Protein AF-A0A484MMY0-F1 (afdb_monomer_lite)

Sequence (156 aa):
MPLVLANQTKEMAKLSNLDGEVDREKKELQAENTRLMEENNRVMEDNCELRRSLEQKKANLPVEAVAWAREHQVELANELLCSPEATMNIFTTLYKKPEGRKMITAMGSYGFMVGQKQEWAATHHVLLTRDPDFFPEAYDLPPVPEDELAPPFPLS

Organism: NCBI:txid132261

Foldseek 3Di:
DVVVVVVVVVVVVVVVVVVVVVVVVVVVVVVVVVVVVVVVVVVVVVVVVVVVVVVVCVVCVVVVVVVVCVVPVVVVCCVQPVDPVSVVVVLVVLCVDPVSVVLVVLQVVLVVLVVVLVVLVVVVVVCCVVPVPDDCVVVVHDDRDPDDRDRPDDDD

pLDDT: mean 91.75, std 6.68, range [56.12, 98.31]

Secondary structure (DSSP, 8-state):
-HHHHHHHHHHHHHHHHHHHHHHHHHHHHHHHHHHHHHHHHHHHHHHHHHHHHHHHHHHHHHHHHHHHHHH-HHHHHHHHTSSHHHHHHHHHHHHTSHHHHHHHHHHHHHHHHHHHHHHHHHHHHHHHHH-TT--GGGGTPPPPP-SPPPPSS---

Radius of gyration: 44.37 Å; chains: 1; bounding box: 72×24×140 Å

Structure (mmCIF, N/CA/C/O backbone):
data_AF-A0A484MMY0-F1
#
_entry.id   AF-A0A484MMY0-F1
#
loop_
_atom_site.group_PDB
_atom_site.id
_atom_site.type_symbol
_atom_site.label_atom_id
_atom_site.label_alt_id
_atom_site.label_comp_id
_atom_site.label_asym_id
_atom_site.label_entity_id
_atom_site.label_seq_id
_atom_site.pdbx_PDB_ins_code
_atom_site.Cartn_x
_atom_site.Cartn_y
_atom_site.Cartn_z
_atom_site.occupancy
_atom_site.B_iso_or_equiv
_atom_site.auth_seq_id
_atom_site.auth_comp_id
_atom_site.auth_asym_id
_atom_site.auth_atom_id
_atom_site.pdbx_PDB_model_num
ATOM 1 N N . MET A 1 1 ? -33.875 -3.120 90.060 1.00 61.78 1 MET A N 1
ATOM 2 C CA . MET A 1 1 ? -34.732 -3.346 88.872 1.00 61.78 1 MET A CA 1
ATOM 3 C C . MET A 1 1 ? -34.754 -2.193 87.854 1.00 61.78 1 MET A C 1
ATOM 5 O O . MET A 1 1 ? -34.582 -2.507 86.685 1.00 61.78 1 MET A O 1
ATOM 9 N N . PRO A 1 2 ? -34.879 -0.895 88.207 1.00 74.06 2 PRO A N 1
ATOM 10 C CA . PRO A 1 2 ? -35.050 0.171 87.199 1.00 74.06 2 PRO A CA 1
ATOM 11 C C . PRO A 1 2 ? -33.819 0.437 86.305 1.00 74.06 2 PRO A C 1
ATOM 13 O O . PRO A 1 2 ? -33.971 0.699 85.117 1.00 74.06 2 PRO A O 1
ATOM 16 N N . LEU A 1 3 ? -32.599 0.296 86.838 1.00 77.31 3 LEU A N 1
ATOM 17 C CA . LEU A 1 3 ? -31.346 0.458 86.078 1.00 77.31 3 LEU A CA 1
ATOM 18 C C . LEU A 1 3 ? -31.146 -0.599 84.977 1.00 77.31 3 LEU A C 1
ATOM 20 O O . LEU A 1 3 ? -30.596 -0.290 83.926 1.00 77.31 3 LEU A O 1
ATOM 24 N N . VAL A 1 4 ? -31.606 -1.833 85.205 1.00 84.44 4 VAL A N 1
ATOM 25 C CA . VAL A 1 4 ? -31.472 -2.939 84.240 1.00 84.44 4 VAL A CA 1
ATOM 26 C C . VAL A 1 4 ? -32.400 -2.722 83.048 1.00 84.44 4 VAL A C 1
ATOM 28 O O . VAL A 1 4 ? -31.952 -2.830 81.910 1.00 84.44 4 VAL A O 1
ATOM 31 N N . LEU A 1 5 ? -33.653 -2.330 83.309 1.00 85.31 5 LEU A N 1
ATOM 32 C CA . LEU A 1 5 ? -34.599 -1.967 82.254 1.00 85.31 5 LEU A CA 1
ATOM 33 C C . LEU A 1 5 ? -34.073 -0.802 81.413 1.00 85.31 5 LEU A C 1
ATOM 35 O O . LEU A 1 5 ? -34.023 -0.928 80.199 1.00 85.31 5 LEU A O 1
ATOM 39 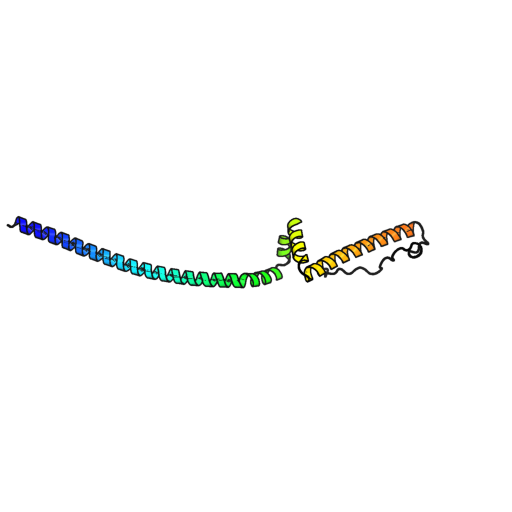N N . ALA A 1 6 ? -33.609 0.286 82.037 1.00 82.69 6 ALA A N 1
ATOM 40 C CA . ALA A 1 6 ? -33.100 1.455 81.314 1.00 82.69 6 ALA A CA 1
ATOM 41 C C . ALA A 1 6 ? -31.918 1.122 80.385 1.00 82.69 6 ALA A C 1
ATOM 43 O O . ALA A 1 6 ? -31.804 1.675 79.289 1.00 82.69 6 ALA A O 1
ATOM 44 N N . ASN A 1 7 ? -31.048 0.201 80.806 1.00 88.06 7 ASN A N 1
ATOM 45 C CA . ASN A 1 7 ? -29.912 -0.230 80.001 1.00 88.06 7 ASN A CA 1
ATOM 46 C C . ASN A 1 7 ? -30.353 -1.121 78.825 1.00 88.06 7 ASN A C 1
ATOM 48 O O . ASN A 1 7 ? -29.874 -0.937 77.710 1.00 88.06 7 ASN A O 1
ATOM 52 N N . GLN A 1 8 ? -31.325 -2.017 79.036 1.00 89.56 8 GLN A N 1
ATOM 53 C CA . GLN A 1 8 ? -31.932 -2.810 77.960 1.00 89.56 8 GLN A CA 1
ATOM 54 C C . GLN A 1 8 ? -32.626 -1.926 76.918 1.00 89.56 8 GLN A C 1
ATOM 56 O O . GLN A 1 8 ? -32.426 -2.132 75.724 1.00 89.56 8 GLN A O 1
ATOM 61 N N . THR A 1 9 ? -33.376 -0.899 77.335 1.00 89.19 9 THR A N 1
ATOM 62 C CA . THR A 1 9 ? -34.029 0.025 76.392 1.00 89.19 9 THR A CA 1
ATOM 63 C C . THR A 1 9 ? -33.008 0.788 75.549 1.00 89.19 9 THR A C 1
ATOM 65 O O . THR A 1 9 ? -33.226 1.007 74.360 1.00 89.19 9 THR A O 1
ATOM 68 N N . LYS A 1 10 ? -31.869 1.168 76.144 1.00 92.25 10 LYS A N 1
ATOM 69 C CA . LYS A 1 10 ? -30.784 1.863 75.441 1.00 92.25 10 LYS A CA 1
ATOM 70 C C . LYS A 1 10 ? -30.098 0.970 74.404 1.00 92.25 10 LYS A C 1
ATOM 72 O O . LYS A 1 10 ? -29.827 1.434 73.302 1.00 92.25 10 LYS A O 1
ATOM 77 N N . GLU A 1 11 ? -29.829 -0.291 74.735 1.00 92.00 11 GLU A N 1
ATOM 78 C CA . GLU A 1 11 ? -29.243 -1.251 73.790 1.00 92.00 11 GLU A CA 1
ATOM 79 C C . GLU A 1 11 ? -30.221 -1.609 72.660 1.00 92.00 11 GLU A C 1
ATOM 81 O O . GLU A 1 11 ? -29.829 -1.616 71.496 1.00 92.00 11 GLU A O 1
ATOM 86 N N . MET A 1 12 ? -31.513 -1.782 72.962 1.00 91.12 12 MET A N 1
ATOM 87 C CA . MET A 1 12 ? -32.555 -1.984 71.944 1.00 91.12 12 MET A CA 1
ATOM 88 C C . MET A 1 12 ? -32.654 -0.801 70.972 1.00 91.12 12 MET A C 1
ATOM 90 O O . MET A 1 12 ? -32.775 -1.002 69.766 1.00 91.12 12 MET A O 1
ATOM 94 N N . ALA A 1 13 ? -32.550 0.434 71.474 1.00 91.50 13 ALA A N 1
ATOM 95 C CA . ALA A 1 13 ? -32.537 1.625 70.627 1.00 91.50 13 ALA A CA 1
ATOM 96 C C . ALA A 1 13 ? -31.291 1.687 69.725 1.00 91.50 13 ALA A C 1
ATOM 98 O O . ALA A 1 13 ? -31.400 2.041 68.554 1.00 91.50 13 ALA A O 1
ATOM 99 N N . LYS A 1 14 ? -30.110 1.305 70.233 1.00 93.44 14 LYS A N 1
ATOM 100 C CA . LYS A 1 14 ? -28.887 1.219 69.415 1.00 93.44 14 LYS A CA 1
ATOM 101 C C . LYS A 1 14 ? -29.007 0.169 68.314 1.00 93.44 14 LYS A C 1
ATOM 103 O O . LYS A 1 14 ? -28.657 0.462 67.177 1.00 93.44 14 LYS A O 1
ATOM 108 N N . LEU A 1 15 ? -29.510 -1.022 68.643 1.00 93.44 15 LEU A N 1
ATOM 109 C CA . LEU A 1 15 ? -29.722 -2.096 67.671 1.00 93.44 15 LEU A CA 1
ATOM 110 C C . LEU A 1 15 ? -30.728 -1.682 66.596 1.00 93.44 15 LEU A C 1
ATOM 112 O O . LEU A 1 15 ? -30.463 -1.881 65.419 1.00 93.44 15 LEU A O 1
ATOM 116 N N . SER A 1 16 ? -31.827 -1.030 66.985 1.00 93.88 16 SER A N 1
ATOM 117 C CA . SER A 1 16 ? -32.810 -0.503 66.032 1.00 93.88 16 SER A CA 1
ATOM 118 C C . SER A 1 16 ? -32.224 0.570 65.107 1.00 93.88 16 SER A C 1
ATOM 120 O O . SER A 1 16 ? -32.611 0.642 63.943 1.00 93.88 16 SER A O 1
ATOM 122 N N . ASN A 1 17 ? -31.303 1.404 65.600 1.00 93.75 17 ASN A N 1
ATOM 123 C CA . ASN A 1 17 ? -30.629 2.409 64.776 1.00 93.75 17 ASN A CA 1
ATOM 124 C C . ASN A 1 17 ? -29.645 1.772 63.784 1.00 93.75 17 ASN A C 1
ATOM 126 O O . ASN A 1 17 ? -29.613 2.188 62.629 1.00 93.75 17 ASN A O 1
ATOM 130 N N . LEU A 1 18 ? -28.884 0.766 64.231 1.00 95.25 18 LEU A N 1
ATOM 131 C CA . LEU A 1 18 ? -27.967 -0.016 63.395 1.00 95.25 18 LEU A CA 1
ATOM 132 C C . LEU A 1 18 ? -28.714 -0.777 62.296 1.00 95.25 18 LEU A C 1
ATOM 134 O O . LEU A 1 18 ? -28.310 -0.724 61.141 1.00 95.25 18 LEU A O 1
ATOM 138 N N . ASP A 1 19 ? -29.826 -1.429 62.631 1.00 95.00 19 ASP A N 1
ATOM 139 C CA . ASP A 1 19 ? -30.671 -2.147 61.668 1.00 95.00 19 ASP A CA 1
ATOM 140 C C . ASP A 1 19 ? -31.190 -1.199 60.572 1.00 95.00 19 ASP A C 1
ATOM 142 O O . ASP A 1 19 ? -31.057 -1.466 59.379 1.00 95.00 19 ASP A O 1
ATOM 146 N N . GLY A 1 20 ? -31.651 -0.006 60.968 1.00 94.75 20 GLY A N 1
ATOM 147 C CA . GLY A 1 20 ? -32.073 1.031 60.026 1.00 94.75 20 GLY A CA 1
ATOM 148 C C . GLY A 1 20 ? -30.939 1.650 59.196 1.00 94.75 20 GLY A C 1
ATOM 149 O O . GLY A 1 20 ? -31.211 2.242 58.150 1.00 94.75 20 GLY A O 1
ATOM 150 N N . GLU A 1 21 ? -29.687 1.575 59.650 1.00 95.62 21 GLU A N 1
ATOM 151 C CA . GLU A 1 21 ? -28.504 2.018 58.900 1.00 95.62 21 GLU A CA 1
ATOM 152 C C . GLU A 1 21 ? -28.076 0.971 57.872 1.00 95.62 21 GLU A C 1
ATOM 154 O O . GLU A 1 21 ? -27.918 1.311 56.700 1.00 95.62 21 GLU A O 1
ATOM 159 N N . VAL A 1 22 ? -28.033 -0.302 58.274 1.00 96.50 22 VAL A N 1
ATOM 160 C CA . VAL A 1 22 ? -27.780 -1.441 57.381 1.00 96.50 22 VAL A CA 1
ATOM 161 C C . VAL A 1 22 ? -28.829 -1.510 56.270 1.00 96.50 22 VAL A C 1
ATOM 163 O O . VAL A 1 22 ? -28.488 -1.715 55.106 1.00 96.50 22 VAL A O 1
ATOM 166 N N . ASP A 1 23 ? -30.105 -1.280 56.585 1.00 96.12 23 ASP A N 1
ATOM 167 C CA . ASP A 1 23 ? -31.172 -1.257 55.581 1.00 96.12 23 ASP A CA 1
ATOM 168 C C . ASP A 1 23 ? -31.040 -0.100 54.580 1.00 96.12 23 ASP A C 1
ATOM 170 O O . ASP A 1 23 ? -31.423 -0.242 53.413 1.00 96.12 23 ASP A O 1
ATOM 174 N N . ARG A 1 24 ? -30.514 1.052 55.015 1.00 96.19 24 ARG A N 1
ATOM 175 C CA . ARG A 1 24 ? -30.233 2.191 54.127 1.00 96.19 24 ARG A CA 1
ATOM 176 C C . ARG A 1 24 ? -29.061 1.883 53.207 1.00 96.19 24 ARG A C 1
ATOM 178 O O . ARG A 1 24 ? -29.224 1.973 51.993 1.00 96.19 24 ARG A O 1
ATOM 185 N N . GLU A 1 25 ? -27.946 1.429 53.769 1.00 96.44 25 GLU A N 1
ATOM 186 C CA . GLU A 1 25 ? -26.753 1.051 53.008 1.00 96.44 25 GLU A CA 1
ATOM 187 C C . GLU A 1 25 ? -27.072 -0.055 51.991 1.00 96.44 25 GLU A C 1
ATOM 189 O O . GLU A 1 25 ? -26.705 0.032 50.821 1.00 96.44 25 GLU A O 1
ATOM 194 N N . LYS A 1 26 ? -27.863 -1.059 52.385 1.00 97.25 26 LYS A N 1
ATOM 195 C CA . LYS A 1 26 ? -28.314 -2.124 51.482 1.00 97.25 26 LYS A CA 1
ATOM 196 C C . LYS A 1 26 ? -29.117 -1.585 50.297 1.00 97.25 26 LYS A C 1
ATOM 198 O O . LYS A 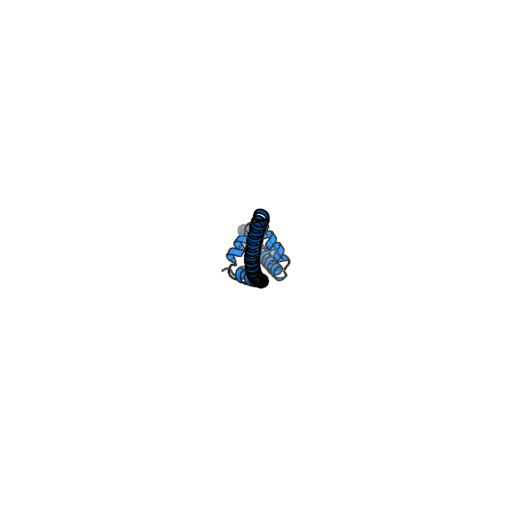1 26 ? -28.926 -2.056 49.177 1.00 97.25 26 LYS A O 1
ATOM 203 N N . LYS A 1 27 ? -30.014 -0.617 50.519 1.00 97.00 27 LYS A N 1
ATOM 204 C CA . LYS A 1 27 ? -30.798 0.011 49.440 1.00 97.00 27 LYS A CA 1
ATOM 205 C C . LYS A 1 27 ? -29.922 0.850 48.515 1.00 97.00 27 LYS A C 1
ATOM 207 O O . LYS A 1 27 ? -30.118 0.796 47.304 1.00 97.00 27 LYS A O 1
ATOM 212 N N . GLU A 1 28 ? -28.964 1.587 49.068 1.00 97.19 28 GLU A N 1
ATOM 213 C CA . GLU A 1 28 ? -28.003 2.383 48.296 1.00 97.19 28 GLU A CA 1
ATOM 214 C C . GLU A 1 28 ? -27.127 1.489 47.413 1.00 97.19 28 GLU A C 1
ATOM 216 O O . GLU A 1 28 ? -27.068 1.696 46.201 1.00 97.19 28 GLU A O 1
ATOM 221 N N . LEU A 1 29 ? -26.557 0.423 47.981 1.00 97.75 29 LEU A N 1
ATOM 222 C CA . LEU A 1 29 ? -25.784 -0.572 47.235 1.00 97.75 29 LEU A CA 1
ATOM 223 C C . LEU A 1 29 ? -26.618 -1.247 46.146 1.00 97.75 29 LEU A C 1
ATOM 225 O O . LEU A 1 29 ? -26.122 -1.499 45.050 1.00 97.75 29 LEU A O 1
ATOM 229 N N . GLN A 1 30 ? -27.890 -1.540 46.419 1.00 97.62 30 GLN A N 1
ATOM 230 C CA . GLN A 1 30 ? -28.773 -2.154 45.433 1.00 97.62 30 GLN A CA 1
ATOM 231 C C . GLN A 1 30 ? -29.063 -1.201 44.264 1.00 97.62 30 GLN A C 1
ATOM 233 O O . GLN A 1 30 ? -29.030 -1.639 43.114 1.00 97.62 30 GLN A O 1
ATOM 238 N N . ALA A 1 31 ? -29.275 0.089 44.542 1.00 97.31 31 ALA A N 1
ATOM 239 C CA . ALA A 1 31 ? -29.459 1.117 43.519 1.00 97.31 31 ALA A CA 1
ATOM 240 C C . ALA A 1 31 ? -28.182 1.350 42.689 1.00 97.31 31 ALA A C 1
ATOM 242 O O . ALA A 1 31 ? -28.241 1.490 41.464 1.00 97.31 31 ALA A O 1
ATOM 243 N N . GLU A 1 32 ? -27.013 1.347 43.330 1.00 97.56 32 GLU A N 1
ATOM 244 C CA . GLU A 1 32 ? -25.732 1.469 42.633 1.00 97.56 32 GLU A CA 1
ATOM 245 C C . GLU A 1 32 ? -25.443 0.246 41.758 1.00 97.56 32 GLU A C 1
ATOM 247 O O . GLU A 1 32 ? -25.031 0.400 40.609 1.00 97.56 32 GLU A O 1
ATOM 252 N N . ASN A 1 33 ? -25.741 -0.961 42.241 1.00 97.81 33 ASN A N 1
ATOM 253 C CA . ASN A 1 33 ? -25.574 -2.185 41.464 1.00 97.81 33 ASN A CA 1
ATOM 254 C C . ASN A 1 33 ? -26.463 -2.179 40.209 1.00 97.81 33 ASN A C 1
ATOM 256 O O . ASN A 1 33 ? -25.986 -2.480 39.115 1.00 97.81 33 ASN A O 1
ATOM 260 N N . THR A 1 34 ? -27.722 -1.735 40.327 1.00 97.81 34 THR A N 1
ATOM 261 C CA . THR A 1 34 ? -28.593 -1.563 39.153 1.00 97.81 34 THR A CA 1
ATOM 262 C C . THR A 1 34 ? -28.040 -0.538 38.165 1.00 97.81 34 THR A C 1
ATOM 264 O O . THR A 1 34 ? -27.999 -0.820 36.970 1.00 97.81 34 THR A O 1
ATOM 267 N N . ARG A 1 35 ? -27.521 0.601 38.650 1.00 98.31 35 ARG A N 1
ATOM 268 C CA . ARG A 1 35 ? -26.925 1.636 37.791 1.00 98.31 35 ARG A CA 1
ATOM 269 C C . ARG A 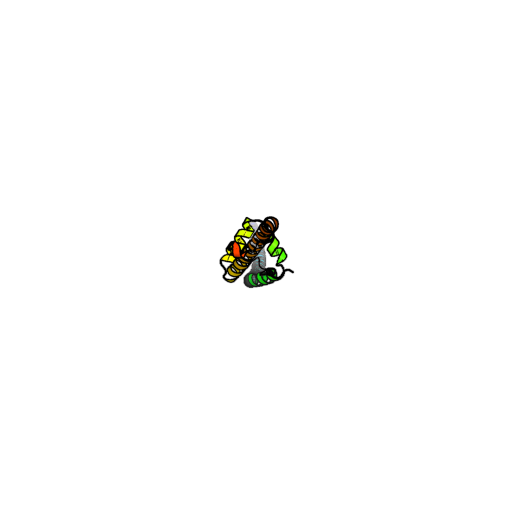1 35 ? -25.690 1.120 37.050 1.00 98.31 35 ARG A C 1
ATOM 271 O O . ARG A 1 35 ? -25.549 1.345 35.852 1.00 98.31 35 ARG A O 1
ATOM 278 N N . LEU A 1 36 ? -24.794 0.430 37.757 1.00 98.31 36 LEU A N 1
ATOM 279 C CA . LEU A 1 36 ? -23.576 -0.138 37.178 1.00 98.31 36 LEU A CA 1
ATOM 280 C C . LEU A 1 36 ? -23.891 -1.232 36.158 1.00 98.31 36 LEU A C 1
ATOM 282 O O . LEU A 1 36 ? -23.216 -1.324 35.138 1.00 98.31 36 LEU A O 1
ATOM 286 N N . MET A 1 37 ? -24.918 -2.045 36.401 1.00 98.00 37 MET A N 1
ATOM 287 C CA . MET A 1 37 ? -25.361 -3.065 35.453 1.00 98.00 37 MET A CA 1
ATOM 288 C C . MET A 1 37 ? -25.891 -2.442 34.154 1.00 98.00 37 MET A C 1
ATOM 290 O O . MET A 1 37 ? -25.526 -2.896 33.071 1.00 98.00 37 MET A O 1
ATOM 294 N N . GLU A 1 38 ? -26.701 -1.384 34.242 1.00 97.88 38 GLU A N 1
ATOM 295 C CA . GLU A 1 38 ? -27.184 -0.640 33.069 1.00 97.88 38 GLU A CA 1
ATOM 296 C C . GLU A 1 38 ? -26.036 0.006 32.287 1.00 97.88 38 GLU A C 1
ATOM 298 O O . GLU A 1 38 ? -25.971 -0.098 31.062 1.00 97.88 38 GLU A O 1
ATOM 303 N N . GLU A 1 39 ? -25.094 0.636 32.989 1.00 97.88 39 GLU A N 1
ATOM 304 C CA . GLU A 1 39 ? -23.907 1.221 32.373 1.00 97.88 39 GLU A CA 1
ATOM 305 C C . GLU A 1 39 ? -23.032 0.165 31.694 1.00 97.88 39 GLU A C 1
ATOM 307 O O . GLU A 1 39 ? -22.593 0.373 30.564 1.00 97.88 39 GLU A O 1
ATOM 312 N N . ASN A 1 40 ? -22.821 -0.984 32.333 1.00 98.12 40 ASN A N 1
ATOM 313 C CA . ASN A 1 40 ? -22.034 -2.068 31.758 1.00 98.12 40 ASN A CA 1
ATOM 314 C C . ASN A 1 40 ? -22.708 -2.640 30.502 1.00 98.12 40 ASN A C 1
ATOM 316 O O . ASN A 1 40 ? -22.038 -2.865 29.497 1.00 98.12 40 ASN A O 1
ATOM 320 N N . ASN A 1 41 ? -24.036 -2.786 30.507 1.00 97.88 41 ASN A N 1
ATOM 321 C CA . ASN A 1 41 ? -24.785 -3.200 29.319 1.00 97.88 41 ASN A CA 1
ATOM 322 C C . ASN A 1 41 ? -24.621 -2.202 28.167 1.00 97.88 41 ASN A C 1
ATOM 324 O O . ASN A 1 41 ? -24.272 -2.615 27.063 1.00 97.88 41 ASN A O 1
ATOM 328 N N . ARG A 1 42 ? -24.770 -0.897 28.432 1.00 98.19 42 ARG A N 1
ATOM 329 C CA . ARG A 1 42 ? -24.545 0.155 27.426 1.00 98.19 42 ARG A CA 1
ATOM 330 C C . ARG A 1 42 ? -23.123 0.103 26.865 1.00 98.19 42 ARG A C 1
ATOM 332 O O . ARG A 1 42 ? -22.925 0.106 25.657 1.00 98.19 42 ARG A O 1
ATOM 339 N N . VAL A 1 43 ? -22.124 -0.010 27.739 1.00 98.25 43 VAL A N 1
ATOM 340 C CA . VAL A 1 43 ? -20.715 -0.109 27.332 1.00 98.25 43 VAL A CA 1
ATOM 341 C C . VAL A 1 43 ? -20.453 -1.378 26.515 1.00 98.25 43 VAL A C 1
ATOM 343 O O . VAL A 1 43 ? -19.637 -1.354 25.591 1.00 98.25 43 VAL A O 1
ATOM 346 N N . MET A 1 44 ? -21.113 -2.495 26.826 1.00 98.00 44 MET A N 1
ATOM 347 C CA . MET A 1 44 ? -21.015 -3.709 26.016 1.00 98.00 44 MET A CA 1
ATOM 348 C C . MET A 1 44 ? -21.632 -3.522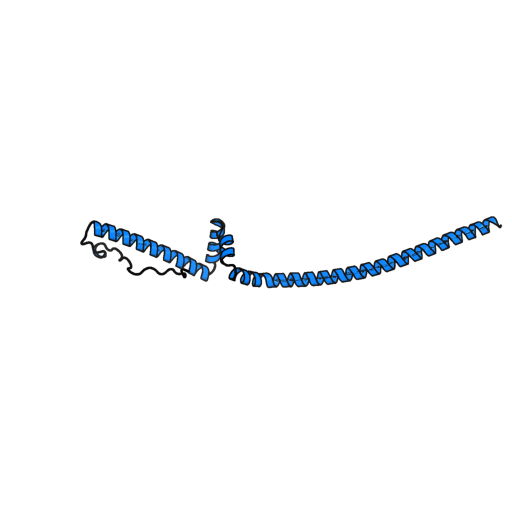 24.628 1.00 98.00 44 MET A C 1
ATOM 350 O O . MET A 1 44 ? -21.020 -3.945 23.646 1.00 98.00 44 MET A O 1
ATOM 354 N N . GLU A 1 45 ? -22.791 -2.872 24.529 1.00 97.94 45 GLU A N 1
ATOM 355 C CA . GLU A 1 45 ? -23.437 -2.549 23.252 1.00 97.94 45 GLU A CA 1
ATOM 356 C C . GLU A 1 45 ? -22.543 -1.651 22.388 1.00 97.94 45 GLU A C 1
ATOM 358 O O . GLU A 1 45 ? -22.217 -2.031 21.259 1.00 97.94 45 GLU A O 1
ATOM 363 N N . ASP A 1 46 ? -22.031 -0.555 22.954 1.00 98.12 46 ASP A N 1
ATOM 364 C CA . ASP A 1 46 ? -21.098 0.357 22.282 1.00 98.12 46 ASP A CA 1
ATOM 365 C C . ASP A 1 46 ? -19.847 -0.389 21.790 1.00 98.12 46 ASP A C 1
ATOM 367 O O . ASP A 1 46 ? -19.412 -0.243 20.644 1.00 98.12 46 ASP A O 1
ATOM 371 N N . ASN A 1 47 ? -19.270 -1.258 22.628 1.00 98.06 47 ASN A N 1
ATOM 372 C CA . ASN A 1 47 ? -18.122 -2.078 22.239 1.00 98.06 47 ASN A CA 1
ATOM 373 C C . ASN A 1 47 ? -18.456 -3.040 21.095 1.00 98.06 47 ASN A C 1
ATOM 375 O O . ASN A 1 47 ? -17.626 -3.257 20.207 1.00 98.06 47 ASN A O 1
ATOM 379 N N . CYS A 1 48 ? -19.645 -3.640 21.101 1.00 97.69 48 CYS A N 1
ATOM 380 C CA . CYS A 1 48 ? -20.097 -4.495 20.013 1.00 97.69 48 CYS A CA 1
ATOM 381 C C . CYS A 1 48 ? -20.239 -3.709 18.704 1.00 97.69 48 CYS A C 1
ATOM 383 O O . CYS A 1 48 ? -19.803 -4.194 17.658 1.00 97.69 48 CYS A O 1
ATOM 385 N N . GLU A 1 49 ? -20.800 -2.502 18.739 1.00 97.94 49 GLU A N 1
ATOM 386 C CA . GLU A 1 49 ? -20.924 -1.637 17.563 1.00 97.94 49 GLU A CA 1
ATOM 387 C C . GLU A 1 49 ? -19.569 -1.177 17.031 1.00 97.94 49 GLU A C 1
ATOM 389 O O . GLU A 1 49 ? -19.296 -1.318 15.836 1.00 97.94 49 GLU A O 1
ATOM 394 N N . LEU A 1 50 ? -18.678 -0.719 17.912 1.00 98.12 50 LEU A N 1
ATOM 395 C CA . LEU A 1 50 ? -17.323 -0.314 17.543 1.00 98.12 50 LEU A CA 1
ATOM 396 C C . LEU A 1 50 ? -16.545 -1.465 16.907 1.00 98.12 50 LEU A C 1
ATOM 398 O O . LEU A 1 50 ? -15.873 -1.268 15.895 1.00 98.12 50 LEU A O 1
ATOM 402 N N . ARG A 1 51 ? -16.673 -2.683 17.445 1.00 97.75 51 ARG A N 1
ATOM 403 C CA . ARG A 1 51 ? -16.058 -3.878 16.852 1.00 97.75 51 ARG A CA 1
ATOM 404 C C . ARG A 1 51 ? -16.616 -4.172 15.464 1.00 97.75 51 ARG A C 1
ATOM 406 O O . ARG A 1 51 ? -15.832 -4.413 14.552 1.00 97.75 51 ARG A O 1
ATOM 413 N N . ARG A 1 52 ? -17.939 -4.111 15.272 1.00 97.44 52 ARG A N 1
ATOM 414 C CA . ARG A 1 52 ? -18.550 -4.300 13.942 1.00 97.44 52 ARG A CA 1
ATOM 415 C C . ARG A 1 52 ? -18.075 -3.242 12.946 1.00 97.44 52 ARG A C 1
ATOM 417 O O . ARG A 1 52 ? -17.692 -3.592 11.835 1.00 97.44 52 ARG A O 1
ATOM 424 N N . SER A 1 53 ? -18.050 -1.975 13.355 1.00 96.62 53 SER A N 1
ATOM 425 C CA . SER A 1 53 ? -17.576 -0.857 12.531 1.00 96.62 53 SER A CA 1
ATOM 426 C C . SER A 1 53 ? -16.102 -1.011 12.155 1.00 96.62 53 SER A C 1
ATOM 428 O O . SER A 1 53 ? -15.728 -0.826 10.998 1.00 96.62 53 SER A O 1
ATOM 430 N N . LEU A 1 54 ? -15.258 -1.421 13.106 1.00 97.12 54 LEU A N 1
ATOM 431 C CA . LEU A 1 54 ? -13.845 -1.685 12.858 1.00 97.12 54 LEU A CA 1
ATOM 432 C C . LEU A 1 54 ? -13.654 -2.806 11.832 1.00 97.12 54 LEU A C 1
ATOM 434 O O . LEU A 1 54 ? -12.863 -2.647 10.906 1.00 97.12 54 LEU A O 1
ATOM 438 N N . GLU A 1 55 ? -14.373 -3.918 11.976 1.00 96.81 55 GLU A N 1
ATOM 439 C CA . GLU A 1 55 ? -14.288 -5.029 11.024 1.00 96.81 55 GLU A CA 1
ATOM 440 C C . GLU A 1 55 ? -14.806 -4.635 9.636 1.00 96.81 55 GLU A C 1
ATOM 442 O O . GLU A 1 55 ? -14.176 -4.959 8.629 1.00 96.81 55 GLU A O 1
ATOM 447 N N . GLN A 1 56 ? -15.881 -3.845 9.561 1.00 96.19 56 GLN A N 1
ATOM 448 C CA . GLN A 1 56 ? -16.371 -3.309 8.291 1.00 96.19 56 GLN A CA 1
ATOM 449 C C . GLN A 1 56 ? -15.340 -2.389 7.624 1.00 96.19 56 GLN A C 1
ATOM 451 O O . GLN A 1 56 ? -15.057 -2.540 6.436 1.00 96.19 56 GLN A O 1
ATOM 456 N N . LYS A 1 57 ? -14.732 -1.465 8.377 1.00 95.69 57 LYS A N 1
ATOM 457 C CA . LYS A 1 57 ? -13.678 -0.589 7.849 1.00 95.69 57 LYS A CA 1
ATOM 458 C C . LYS A 1 57 ? -12.478 -1.394 7.374 1.00 95.69 57 LYS A C 1
ATOM 460 O O . LYS A 1 57 ? -12.015 -1.171 6.265 1.00 95.69 57 LYS A O 1
ATOM 465 N N . LYS A 1 58 ? -12.008 -2.373 8.151 1.00 94.81 58 LYS A N 1
ATOM 466 C CA . LYS A 1 58 ? -10.908 -3.259 7.736 1.00 94.81 58 LYS A CA 1
ATOM 467 C C . LYS A 1 58 ? -11.207 -3.994 6.432 1.00 94.81 58 LYS A C 1
ATOM 469 O O . LYS A 1 58 ? -10.308 -4.127 5.608 1.00 94.81 58 LYS A O 1
ATOM 474 N N . ALA A 1 59 ? -12.444 -4.449 6.242 1.00 94.56 59 ALA A N 1
ATOM 475 C CA . ALA A 1 59 ? -12.856 -5.102 5.005 1.00 94.56 59 ALA A CA 1
ATOM 476 C C . ALA A 1 59 ? -12.857 -4.138 3.804 1.00 94.56 59 ALA A C 1
ATOM 478 O O . ALA A 1 59 ? -12.498 -4.542 2.699 1.00 94.56 59 ALA A O 1
ATOM 479 N N . ASN A 1 60 ? -13.208 -2.868 4.021 1.00 95.56 60 ASN A N 1
ATOM 480 C CA . ASN A 1 60 ? -13.272 -1.852 2.968 1.00 95.56 60 ASN A CA 1
ATOM 481 C C . ASN A 1 60 ? -11.916 -1.200 2.655 1.00 95.56 60 ASN A C 1
ATOM 483 O O . ASN A 1 60 ? -11.689 -0.800 1.513 1.00 95.56 60 ASN A O 1
ATOM 487 N N . LEU A 1 61 ? -10.998 -1.141 3.627 1.00 95.50 61 LEU A N 1
ATOM 488 C CA . LEU A 1 61 ? -9.695 -0.478 3.505 1.00 95.50 61 LEU A CA 1
ATOM 489 C C . LEU A 1 61 ? -8.908 -0.870 2.243 1.00 95.50 61 LEU A C 1
ATOM 491 O O . LEU A 1 61 ? -8.384 0.029 1.596 1.00 95.50 61 LEU A O 1
ATOM 495 N N . PRO A 1 62 ? -8.810 -2.150 1.828 1.00 95.38 62 PRO A N 1
ATOM 496 C CA . PRO A 1 62 ? -8.094 -2.500 0.601 1.00 95.38 62 PRO A CA 1
ATOM 497 C C . PRO A 1 62 ? -8.719 -1.886 -0.657 1.00 95.38 62 PRO A C 1
ATOM 499 O O . PRO A 1 62 ? -8.000 -1.465 -1.560 1.00 95.38 62 PRO A O 1
ATOM 502 N N . VAL A 1 63 ? -10.051 -1.829 -0.722 1.00 95.12 63 VAL A N 1
ATOM 503 C CA . VAL A 1 63 ? -10.776 -1.255 -1.865 1.00 95.12 63 VAL A CA 1
ATOM 504 C C . VAL A 1 63 ? -10.581 0.258 -1.895 1.00 95.12 63 VAL A C 1
ATOM 506 O O . VAL A 1 63 ? -10.246 0.814 -2.940 1.00 95.12 63 VAL A O 1
ATOM 509 N N . GLU A 1 64 ? -10.724 0.903 -0.740 1.00 95.38 64 GLU A N 1
ATOM 510 C CA . GLU A 1 64 ? -10.492 2.339 -0.572 1.00 95.38 64 GLU A CA 1
ATOM 511 C C . GLU A 1 64 ? -9.039 2.713 -0.886 1.00 95.38 64 GLU A C 1
ATOM 513 O O . GLU A 1 64 ? -8.801 3.680 -1.600 1.00 95.38 64 GLU A O 1
ATOM 518 N N . ALA A 1 65 ? -8.064 1.909 -0.454 1.00 95.00 65 ALA A N 1
ATOM 519 C CA . ALA A 1 65 ? -6.649 2.129 -0.739 1.00 95.00 65 ALA A CA 1
ATOM 520 C C . ALA A 1 65 ? -6.337 2.034 -2.239 1.00 95.00 65 ALA A C 1
ATOM 522 O O . ALA A 1 65 ? -5.548 2.822 -2.755 1.00 95.00 65 ALA A O 1
ATOM 523 N N . VAL A 1 66 ? -6.969 1.103 -2.964 1.00 94.81 66 VAL A N 1
ATOM 524 C CA . VAL A 1 66 ? -6.817 1.003 -4.424 1.00 94.81 66 VAL A CA 1
ATOM 525 C C . VAL A 1 66 ? -7.448 2.202 -5.129 1.00 94.81 66 VAL A C 1
ATOM 527 O O . VAL A 1 66 ? -6.857 2.716 -6.078 1.00 94.81 66 VAL A O 1
ATOM 530 N N . ALA A 1 67 ? -8.629 2.648 -4.694 1.00 95.38 67 ALA A N 1
ATOM 531 C CA . ALA A 1 67 ? -9.264 3.847 -5.239 1.00 95.38 67 ALA A CA 1
ATOM 532 C C . ALA A 1 67 ? -8.392 5.087 -4.994 1.00 95.38 67 ALA A C 1
ATOM 534 O O . ALA A 1 67 ? -8.043 5.790 -5.940 1.00 95.38 67 ALA A O 1
ATOM 535 N N . TRP A 1 68 ? -7.930 5.268 -3.757 1.00 95.69 68 TRP A N 1
ATOM 536 C CA . TRP A 1 68 ? -7.046 6.362 -3.378 1.00 95.69 68 TRP A CA 1
ATOM 537 C C . TRP A 1 68 ? -5.743 6.360 -4.191 1.00 95.69 68 TRP A C 1
ATOM 539 O O . TRP A 1 68 ? -5.377 7.385 -4.762 1.00 95.69 68 TRP A O 1
ATOM 549 N N . ALA A 1 69 ? -5.088 5.203 -4.341 1.00 95.12 69 ALA A N 1
ATOM 550 C CA . ALA A 1 69 ? -3.857 5.064 -5.123 1.00 95.12 69 ALA A CA 1
ATOM 551 C C . ALA A 1 69 ? -4.037 5.404 -6.614 1.00 95.12 69 ALA A C 1
ATOM 553 O O . ALA A 1 69 ? -3.091 5.849 -7.265 1.00 95.12 69 ALA A O 1
ATOM 554 N N . ARG A 1 70 ? -5.236 5.194 -7.176 1.00 93.00 70 ARG A N 1
ATOM 555 C CA . ARG A 1 70 ? -5.552 5.577 -8.563 1.00 93.00 70 ARG A CA 1
ATOM 556 C C . ARG A 1 70 ? -5.719 7.083 -8.728 1.00 93.00 70 ARG A C 1
ATOM 558 O O . ARG A 1 70 ? -5.403 7.592 -9.795 1.00 93.00 70 ARG A O 1
ATOM 565 N N . GLU A 1 71 ? -6.203 7.768 -7.701 1.00 95.88 71 GLU A N 1
ATOM 566 C CA . GLU A 1 71 ? -6.401 9.221 -7.711 1.00 95.88 71 GLU A CA 1
ATOM 567 C C . GLU A 1 71 ? -5.109 9.984 -7.370 1.00 95.88 71 GLU A C 1
ATOM 569 O O . GLU A 1 71 ? -4.882 11.068 -7.898 1.00 95.88 71 GLU A O 1
ATOM 574 N N . HIS A 1 72 ? -4.219 9.391 -6.565 1.00 95.81 72 HIS A N 1
ATOM 575 C CA . HIS A 1 72 ? -3.013 10.041 -6.027 1.00 95.81 72 HIS A CA 1
ATOM 576 C C . HIS A 1 72 ? -1.718 9.430 -6.591 1.00 95.81 72 HIS A C 1
ATOM 578 O O . HIS A 1 72 ? -0.753 9.179 -5.868 1.00 95.81 72 HIS A O 1
ATOM 584 N N . GLN A 1 73 ? -1.679 9.169 -7.903 1.00 92.56 73 GLN A N 1
ATOM 585 C CA . GLN A 1 73 ? -0.562 8.461 -8.550 1.00 92.56 73 GLN A CA 1
ATOM 586 C C . GLN A 1 73 ? 0.791 9.172 -8.393 1.00 92.56 73 GLN A C 1
ATOM 588 O O . GLN A 1 73 ? 1.809 8.507 -8.222 1.00 92.56 73 GLN A O 1
ATOM 593 N N . VAL A 1 74 ? 0.809 10.508 -8.435 1.00 93.06 74 VAL A N 1
ATOM 594 C CA . VAL A 1 74 ? 2.042 11.309 -8.318 1.00 93.06 74 VAL A CA 1
ATOM 595 C C . VAL A 1 74 ? 2.599 11.263 -6.898 1.00 93.06 74 VAL A C 1
ATOM 597 O O . VAL A 1 74 ? 3.790 11.033 -6.705 1.00 93.06 74 VAL A O 1
ATOM 600 N N . GLU A 1 75 ? 1.739 11.443 -5.898 1.00 94.44 75 GLU A N 1
ATOM 601 C CA . GLU A 1 75 ? 2.126 11.359 -4.486 1.00 94.44 75 GLU A CA 1
ATOM 602 C C . GLU A 1 75 ? 2.642 9.964 -4.151 1.00 94.44 75 GLU A C 1
ATOM 604 O O . GLU A 1 75 ? 3.711 9.818 -3.558 1.00 94.44 75 GLU A O 1
ATOM 609 N N . LEU A 1 76 ? 1.928 8.938 -4.624 1.00 93.75 76 LEU A N 1
ATOM 610 C CA . LEU A 1 76 ? 2.349 7.559 -4.471 1.00 93.75 76 LEU A CA 1
ATOM 611 C C . LEU A 1 76 ? 3.713 7.328 -5.127 1.00 93.75 76 LEU A C 1
ATOM 613 O O . LEU A 1 76 ? 4.580 6.737 -4.497 1.00 93.75 76 LEU A O 1
ATOM 617 N N . ALA A 1 77 ? 3.932 7.812 -6.354 1.00 92.69 77 ALA A N 1
ATOM 618 C CA . ALA A 1 77 ? 5.210 7.670 -7.045 1.00 92.69 77 ALA A CA 1
ATOM 619 C C . ALA A 1 77 ? 6.365 8.353 -6.297 1.00 92.69 77 ALA A C 1
ATOM 621 O O . ALA A 1 77 ? 7.437 7.765 -6.201 1.00 92.69 77 ALA A O 1
ATOM 622 N N . ASN A 1 78 ? 6.157 9.543 -5.729 1.00 93.19 78 ASN A N 1
ATOM 623 C CA . ASN A 1 78 ? 7.192 10.250 -4.966 1.00 93.19 78 ASN A CA 1
ATOM 624 C C . ASN A 1 78 ? 7.625 9.476 -3.717 1.00 93.19 78 ASN A C 1
ATOM 626 O O . ASN A 1 78 ? 8.819 9.371 -3.442 1.00 93.19 78 ASN A O 1
ATOM 630 N N . GLU A 1 79 ? 6.668 8.904 -2.989 1.00 92.06 79 GLU A N 1
ATOM 631 C CA . GLU A 1 79 ? 6.958 8.103 -1.798 1.00 92.06 79 GLU A CA 1
ATOM 632 C C . GLU A 1 79 ? 7.654 6.788 -2.170 1.00 92.06 79 GLU A C 1
ATOM 634 O O . GLU A 1 79 ? 8.654 6.379 -1.582 1.00 92.06 79 GLU A O 1
ATOM 639 N N . LEU A 1 80 ? 7.145 6.135 -3.209 1.00 91.44 80 LEU A N 1
ATOM 640 C CA . LEU A 1 80 ? 7.623 4.849 -3.689 1.00 91.44 80 LEU A CA 1
ATOM 641 C C . LEU A 1 80 ? 9.016 4.925 -4.340 1.00 91.44 80 LEU A C 1
ATOM 643 O O . LEU A 1 80 ? 9.819 4.000 -4.206 1.00 91.44 80 LEU A O 1
ATOM 647 N N . LEU A 1 81 ? 9.322 6.026 -5.024 1.00 94.62 81 LEU A N 1
ATOM 648 C CA . LEU A 1 81 ? 10.577 6.240 -5.750 1.00 94.62 81 LEU A CA 1
ATOM 649 C C . LEU A 1 81 ? 11.541 7.177 -5.001 1.00 94.62 81 LEU A C 1
ATOM 651 O O . LEU A 1 81 ? 12.462 7.730 -5.598 1.00 94.62 81 LEU A O 1
ATOM 655 N N . CYS A 1 82 ? 11.360 7.341 -3.686 1.00 94.00 82 CYS A N 1
ATOM 656 C CA . CYS A 1 82 ? 12.134 8.274 -2.859 1.00 94.00 82 CYS A CA 1
ATOM 657 C C . CYS A 1 82 ? 13.630 7.931 -2.738 1.00 94.00 82 CYS A C 1
ATOM 659 O O . CYS A 1 82 ? 14.450 8.799 -2.439 1.00 94.00 82 CYS A O 1
ATOM 661 N N . SER A 1 83 ? 14.006 6.668 -2.953 1.00 96.00 83 SER A N 1
ATOM 662 C CA . SER A 1 83 ? 15.395 6.210 -2.900 1.00 96.00 83 SER A CA 1
ATOM 663 C C . SER A 1 83 ? 15.674 5.123 -3.941 1.00 96.00 83 SER A C 1
ATOM 665 O O . SER A 1 83 ? 14.740 4.446 -4.392 1.00 96.00 83 SER A O 1
ATOM 667 N N . PRO A 1 84 ? 16.950 4.901 -4.313 1.00 95.31 84 PRO A N 1
ATOM 668 C CA . PRO A 1 84 ? 17.316 3.811 -5.213 1.00 95.31 84 PRO A CA 1
ATOM 669 C C . PRO A 1 84 ? 16.873 2.438 -4.696 1.00 95.31 84 PRO A C 1
ATOM 671 O O . PRO A 1 84 ? 16.392 1.619 -5.472 1.00 95.31 84 PRO A O 1
ATOM 674 N N . GLU A 1 85 ? 16.975 2.191 -3.388 1.00 95.75 85 GLU A N 1
ATOM 675 C CA . GLU A 1 85 ? 16.570 0.922 -2.777 1.00 95.75 85 GLU A CA 1
ATOM 676 C C . GLU A 1 85 ? 15.047 0.723 -2.824 1.00 95.75 85 GLU A C 1
ATOM 678 O O . GLU A 1 85 ? 14.574 -0.329 -3.260 1.00 95.75 85 GLU A O 1
ATOM 683 N N . ALA A 1 86 ? 14.271 1.751 -2.457 1.00 93.88 86 ALA A N 1
ATOM 684 C CA . ALA A 1 86 ? 12.808 1.718 -2.526 1.00 93.88 86 ALA A CA 1
ATOM 685 C C . ALA A 1 86 ? 12.322 1.505 -3.967 1.00 93.88 86 ALA A C 1
ATOM 687 O O . ALA A 1 86 ? 11.535 0.594 -4.241 1.00 93.88 86 ALA A O 1
ATOM 688 N N . THR A 1 87 ? 12.903 2.258 -4.902 1.00 94.81 87 THR A N 1
ATOM 689 C CA . THR A 1 87 ? 12.682 2.087 -6.340 1.00 94.81 87 THR A CA 1
ATOM 690 C C . THR A 1 87 ? 12.961 0.647 -6.753 1.00 94.81 87 THR A C 1
ATOM 692 O O . THR A 1 87 ? 12.142 0.007 -7.419 1.00 94.81 87 THR A O 1
ATOM 695 N N . MET A 1 88 ? 14.089 0.086 -6.314 1.00 94.69 88 MET A N 1
ATOM 696 C CA . MET A 1 88 ? 14.489 -1.242 -6.750 1.00 94.69 88 MET A CA 1
ATOM 697 C C . MET A 1 88 ? 13.571 -2.349 -6.227 1.00 94.69 88 MET A C 1
ATOM 699 O O . MET A 1 88 ? 13.241 -3.292 -6.957 1.00 94.69 88 MET A O 1
ATOM 703 N N . ASN A 1 89 ? 13.074 -2.199 -5.003 1.00 94.94 89 ASN A N 1
ATOM 704 C CA . ASN A 1 89 ? 12.077 -3.096 -4.427 1.00 94.94 89 ASN A CA 1
ATOM 705 C C . ASN A 1 89 ? 10.772 -3.105 -5.237 1.00 94.94 89 ASN A C 1
ATOM 707 O O . ASN A 1 89 ? 10.176 -4.168 -5.458 1.00 94.94 89 ASN A O 1
ATOM 711 N N . ILE A 1 90 ? 10.352 -1.950 -5.750 1.00 94.31 90 ILE A N 1
ATOM 712 C CA . ILE A 1 90 ? 9.138 -1.830 -6.562 1.00 94.31 90 ILE A CA 1
ATOM 713 C C . ILE A 1 90 ? 9.326 -2.480 -7.918 1.00 94.31 90 ILE A C 1
ATOM 715 O O . ILE A 1 90 ? 8.519 -3.327 -8.295 1.00 94.31 90 ILE A O 1
ATOM 719 N N . PHE A 1 91 ? 10.399 -2.149 -8.633 1.00 93.25 91 PHE A N 1
ATOM 720 C CA . PHE A 1 91 ? 10.699 -2.769 -9.924 1.00 93.25 91 PHE A CA 1
ATOM 721 C C . PHE A 1 91 ? 10.827 -4.293 -9.801 1.00 93.25 91 PHE A C 1
ATOM 723 O O . PHE A 1 91 ? 10.272 -5.023 -10.620 1.00 93.25 91 PHE A O 1
ATOM 730 N N . THR A 1 92 ? 11.460 -4.791 -8.734 1.00 94.94 92 THR A N 1
ATOM 731 C CA . THR A 1 92 ? 11.535 -6.233 -8.441 1.00 94.94 92 THR A CA 1
ATOM 732 C C . THR A 1 92 ? 10.147 -6.840 -8.230 1.00 94.94 92 THR A C 1
ATOM 734 O O . THR A 1 92 ? 9.854 -7.940 -8.705 1.00 94.94 92 THR A O 1
ATOM 737 N N . THR A 1 93 ? 9.262 -6.124 -7.538 1.00 95.25 93 THR A N 1
ATOM 738 C CA . THR A 1 93 ? 7.878 -6.556 -7.311 1.00 95.25 93 THR A CA 1
ATOM 739 C C . THR A 1 93 ? 7.066 -6.552 -8.608 1.00 95.25 93 THR A C 1
ATOM 741 O O . THR A 1 93 ? 6.369 -7.528 -8.894 1.00 95.25 93 THR A O 1
ATOM 744 N N . LEU A 1 94 ? 7.203 -5.511 -9.432 1.00 93.69 94 LEU A N 1
ATOM 745 C CA . LEU A 1 94 ? 6.561 -5.396 -10.741 1.00 93.69 94 LEU A CA 1
ATOM 746 C C . LEU A 1 94 ? 7.023 -6.500 -11.696 1.00 93.69 94 LEU A C 1
ATOM 748 O O . LEU A 1 94 ? 6.197 -7.103 -12.377 1.00 93.69 94 LEU A O 1
ATOM 752 N N . TYR A 1 95 ? 8.314 -6.833 -11.701 1.00 94.44 95 TYR A N 1
ATOM 753 C CA . TYR A 1 95 ? 8.881 -7.861 -12.579 1.00 94.44 95 TYR A CA 1
ATOM 754 C C . TYR A 1 95 ? 8.317 -9.272 -12.319 1.00 94.44 95 TYR A C 1
ATOM 756 O O . TYR A 1 95 ? 8.271 -10.124 -13.218 1.00 94.44 95 TYR A O 1
ATOM 764 N N . LYS A 1 96 ? 7.834 -9.532 -11.094 1.00 96.38 96 LYS A N 1
ATOM 765 C CA . LYS A 1 96 ? 7.139 -10.783 -10.743 1.00 96.38 96 LYS A CA 1
ATOM 766 C C . LYS A 1 96 ? 5.756 -10.892 -11.396 1.00 96.38 96 LYS A C 1
ATOM 768 O O . LYS A 1 96 ? 5.240 -12.002 -11.509 1.00 96.38 96 LYS A O 1
ATOM 773 N N . LYS A 1 97 ? 5.148 -9.781 -11.826 1.00 96.31 97 LYS A N 1
ATOM 774 C CA . LYS A 1 97 ? 3.848 -9.758 -12.511 1.00 96.31 97 LYS A CA 1
ATOM 775 C C . LYS A 1 97 ? 4.039 -9.809 -14.035 1.00 96.31 97 LYS A C 1
ATOM 777 O O . LYS A 1 97 ? 4.939 -9.139 -14.541 1.00 96.31 97 LYS A O 1
ATOM 782 N N . PRO A 1 98 ? 3.219 -10.566 -14.789 1.00 96.19 98 PRO A N 1
ATOM 783 C CA . PRO A 1 98 ? 3.352 -10.660 -16.246 1.00 96.19 98 PRO A CA 1
ATOM 784 C C . PRO A 1 98 ? 3.297 -9.301 -16.957 1.00 96.19 98 PRO A C 1
ATOM 786 O O . PRO A 1 98 ? 4.121 -9.026 -17.826 1.00 96.19 98 PRO A O 1
ATOM 789 N N . GLU A 1 99 ? 2.362 -8.438 -16.567 1.00 92.62 99 GLU A N 1
ATOM 790 C CA . GLU A 1 99 ? 2.172 -7.101 -17.137 1.00 92.62 99 GLU A CA 1
ATOM 791 C C . GLU A 1 99 ? 3.352 -6.187 -16.794 1.00 92.62 99 GLU A C 1
ATOM 793 O O . GLU A 1 99 ? 3.893 -5.517 -17.673 1.00 92.62 99 GLU A O 1
ATOM 798 N N . GLY A 1 100 ? 3.810 -6.225 -15.538 1.00 93.62 100 GLY A N 1
ATOM 799 C CA . GLY A 1 100 ? 4.972 -5.458 -15.091 1.00 93.62 100 GLY A CA 1
ATOM 800 C C . GLY A 1 100 ? 6.252 -5.876 -15.814 1.00 93.62 100 GLY A C 1
ATOM 801 O O . GLY A 1 100 ? 7.009 -5.021 -16.264 1.00 93.62 100 GLY A O 1
ATOM 802 N N . ARG A 1 101 ? 6.459 -7.182 -16.029 1.00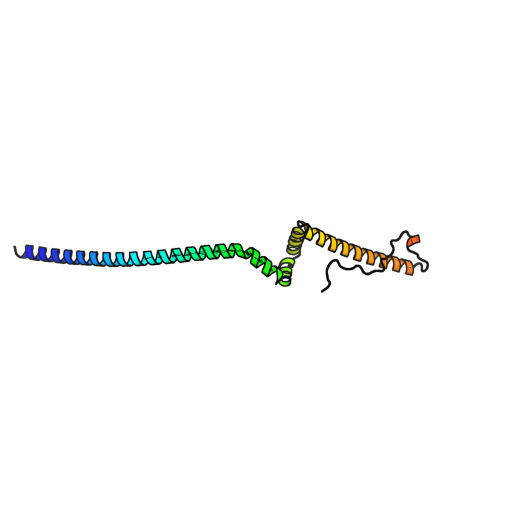 95.19 101 ARG A N 1
ATOM 803 C CA . ARG A 1 101 ? 7.580 -7.692 -16.831 1.00 95.19 101 ARG A CA 1
ATOM 804 C C . ARG A 1 101 ? 7.530 -7.182 -18.268 1.00 95.19 101 ARG A C 1
ATOM 806 O O . ARG A 1 101 ? 8.543 -6.698 -18.757 1.00 95.19 101 ARG A O 1
ATOM 813 N N . LYS A 1 102 ? 6.370 -7.266 -18.931 1.00 94.12 102 LYS A N 1
ATOM 814 C CA . LYS A 1 102 ? 6.196 -6.764 -20.306 1.00 94.12 102 LYS A CA 1
ATOM 815 C C . LYS A 1 102 ? 6.547 -5.279 -20.403 1.00 94.12 102 LYS A C 1
ATOM 817 O O . LYS A 1 102 ? 7.295 -4.901 -21.296 1.00 94.12 102 LYS A O 1
ATOM 822 N N . MET A 1 103 ? 6.054 -4.468 -19.466 1.00 93.06 103 MET A N 1
ATOM 823 C CA . MET A 1 103 ? 6.334 -3.032 -19.415 1.00 93.06 103 MET A CA 1
ATOM 824 C C . MET A 1 103 ? 7.828 -2.746 -19.215 1.00 93.06 103 MET A C 1
ATOM 826 O O . MET A 1 103 ? 8.416 -2.010 -20.001 1.00 93.06 103 MET A O 1
ATOM 830 N N . ILE A 1 104 ? 8.461 -3.366 -18.212 1.00 92.88 104 ILE A N 1
ATOM 831 C CA . ILE A 1 104 ? 9.893 -3.178 -17.921 1.00 92.88 104 ILE A CA 1
ATOM 832 C C . ILE A 1 104 ? 10.750 -3.590 -19.123 1.00 92.88 104 ILE A C 1
ATOM 834 O O . ILE A 1 104 ? 11.666 -2.865 -19.505 1.00 92.88 104 ILE A O 1
ATOM 838 N N . THR A 1 105 ? 10.442 -4.729 -19.750 1.00 93.56 105 THR A N 1
ATOM 839 C CA . THR A 1 105 ? 11.146 -5.177 -20.956 1.00 93.56 105 THR A CA 1
ATOM 840 C C . THR A 1 105 ? 10.959 -4.192 -22.106 1.00 93.56 105 THR A C 1
ATOM 842 O O . THR A 1 105 ? 11.949 -3.833 -22.729 1.00 93.56 105 THR A O 1
ATOM 845 N N . ALA A 1 106 ? 9.741 -3.704 -22.358 1.00 92.81 106 ALA A N 1
ATOM 846 C CA . ALA A 1 106 ? 9.493 -2.723 -23.414 1.00 92.81 106 ALA A CA 1
ATOM 847 C C . ALA A 1 106 ? 10.293 -1.427 -23.197 1.00 92.81 106 ALA A C 1
ATOM 849 O O . ALA A 1 106 ? 10.917 -0.933 -24.133 1.00 92.81 106 ALA A O 1
ATOM 850 N N . MET A 1 107 ? 10.338 -0.915 -21.961 1.00 91.38 107 MET A N 1
ATOM 851 C CA . MET A 1 107 ? 11.146 0.259 -21.609 1.00 91.38 107 MET A CA 1
ATOM 852 C C . MET A 1 107 ? 12.646 0.010 -21.814 1.00 91.38 107 MET A C 1
ATOM 854 O O . MET A 1 107 ? 13.331 0.843 -22.404 1.00 91.38 107 MET A O 1
ATOM 858 N N . GLY A 1 108 ? 13.154 -1.143 -21.367 1.00 91.81 108 GLY A N 1
ATOM 859 C CA . GLY A 1 108 ? 14.560 -1.515 -21.540 1.00 91.81 108 GLY A CA 1
ATOM 860 C C . GLY A 1 108 ? 14.952 -1.687 -23.009 1.00 91.81 108 GLY A C 1
ATOM 861 O O . GLY A 1 108 ? 15.972 -1.155 -23.442 1.00 91.81 108 GLY A O 1
ATOM 862 N N . SER A 1 109 ? 14.120 -2.370 -23.799 1.00 92.25 109 SER A N 1
ATOM 863 C CA . SER A 1 109 ? 14.317 -2.533 -25.242 1.00 92.25 109 SER A CA 1
ATOM 864 C C . SER A 1 109 ? 14.280 -1.195 -25.973 1.00 92.25 109 SER A C 1
ATOM 866 O O . SER A 1 109 ? 15.127 -0.958 -26.828 1.00 92.25 109 SER A O 1
ATOM 868 N N . TYR A 1 110 ? 13.350 -0.305 -25.619 1.00 92.62 110 TYR A N 1
ATOM 869 C CA . TYR A 1 110 ? 13.299 1.044 -26.177 1.00 92.62 110 TYR A CA 1
ATOM 870 C C . TYR A 1 110 ? 14.596 1.817 -25.911 1.00 92.62 110 TYR A C 1
ATOM 872 O O . TYR A 1 110 ? 15.219 2.297 -26.855 1.00 92.62 110 TYR A O 1
ATOM 880 N N . GLY A 1 111 ? 15.055 1.863 -24.654 1.00 91.12 111 GLY A N 1
ATOM 881 C CA . GLY A 1 111 ? 16.313 2.529 -24.299 1.00 91.12 111 GLY A CA 1
ATOM 882 C C . GLY A 1 111 ? 17.521 1.953 -25.044 1.00 91.12 111 GLY A C 1
ATOM 883 O O . GLY A 1 111 ? 18.355 2.705 -25.544 1.00 91.12 111 GLY A O 1
ATOM 884 N N . PHE A 1 112 ? 17.576 0.628 -25.197 1.00 91.69 112 PHE A N 1
ATOM 885 C CA . PHE A 1 112 ? 18.621 -0.046 -25.966 1.00 91.69 112 PHE A CA 1
ATOM 886 C C . PHE A 1 112 ? 18.592 0.321 -27.458 1.00 91.69 112 PHE A C 1
ATOM 888 O O . PHE A 1 112 ? 19.635 0.619 -28.036 1.00 91.69 112 PHE A O 1
ATOM 895 N N . MET A 1 113 ? 17.413 0.337 -28.088 1.00 90.38 113 MET A N 1
ATOM 896 C CA . MET A 1 113 ? 17.270 0.705 -29.503 1.00 90.38 113 MET A CA 1
ATOM 897 C C . MET A 1 113 ? 17.631 2.175 -29.755 1.00 90.38 113 MET A C 1
ATOM 899 O O . MET A 1 113 ? 18.308 2.470 -30.738 1.00 90.38 113 MET A O 1
ATOM 903 N N . VAL A 1 114 ? 17.228 3.088 -28.863 1.00 89.31 114 VAL A N 1
ATOM 904 C CA . VAL A 1 114 ? 17.605 4.509 -28.945 1.00 89.31 114 VAL A CA 1
ATOM 905 C C . VAL A 1 114 ? 19.121 4.672 -28.840 1.00 89.31 114 VAL A C 1
ATOM 907 O O . VAL A 1 114 ? 19.706 5.383 -29.655 1.00 89.31 114 VAL A O 1
ATOM 910 N N . GLY A 1 115 ? 19.760 3.972 -27.896 1.00 89.31 115 GLY A N 1
ATOM 911 C CA . GLY A 1 115 ? 21.218 3.968 -27.755 1.00 89.31 115 GLY A CA 1
ATOM 912 C C . GLY A 1 115 ? 21.925 3.469 -29.017 1.00 89.31 115 GLY A C 1
ATOM 913 O O . GLY A 1 115 ? 22.775 4.171 -29.558 1.00 89.31 115 GLY A O 1
ATOM 914 N N . GLN A 1 116 ? 21.512 2.317 -29.558 1.00 89.94 116 GLN A N 1
ATOM 915 C CA . GLN A 1 116 ? 22.100 1.781 -30.792 1.00 89.94 116 GLN A CA 1
ATOM 916 C C . GLN A 1 116 ? 21.927 2.718 -31.991 1.00 89.94 116 GLN A C 1
ATOM 918 O O . GLN A 1 116 ? 22.877 2.926 -32.742 1.00 89.94 116 GLN A O 1
ATOM 923 N N . LYS A 1 117 ? 20.745 3.326 -32.165 1.00 89.88 117 LYS A N 1
ATOM 924 C CA . LYS A 1 117 ? 20.521 4.300 -33.244 1.00 89.88 117 LYS A CA 1
ATOM 925 C C . LYS A 1 117 ? 21.502 5.472 -33.140 1.00 89.88 117 LYS A C 1
ATOM 927 O O . LYS A 1 117 ? 22.058 5.883 -34.156 1.00 89.88 117 LYS A O 1
ATOM 932 N N . GLN A 1 118 ? 21.729 5.996 -31.933 1.00 89.19 118 GLN A N 1
ATOM 933 C CA . GLN A 1 118 ? 22.682 7.088 -31.702 1.00 89.19 118 GLN A CA 1
ATOM 934 C C . GLN A 1 118 ? 24.125 6.667 -32.005 1.00 89.19 118 GLN A C 1
ATOM 936 O O . GLN A 1 118 ? 24.850 7.406 -32.671 1.00 89.19 118 GLN A O 1
ATOM 941 N N . GLU A 1 119 ? 24.533 5.475 -31.569 1.00 90.19 119 GLU A N 1
ATOM 942 C CA . GLU A 1 119 ? 25.869 4.930 -31.838 1.00 90.19 119 GLU A CA 1
ATOM 943 C C . GLU A 1 119 ? 26.114 4.704 -33.337 1.00 90.19 119 GLU A C 1
ATOM 945 O O . GLU A 1 119 ? 27.164 5.090 -33.865 1.00 90.19 119 GLU A O 1
ATOM 950 N N . TRP A 1 120 ? 25.141 4.131 -34.052 1.00 90.50 120 TRP A N 1
ATOM 951 C CA . TRP A 1 120 ? 25.231 3.941 -35.500 1.00 90.50 120 TRP A CA 1
ATOM 952 C C . TRP A 1 120 ? 25.273 5.276 -36.238 1.00 90.50 120 TRP A C 1
ATOM 954 O O . TRP A 1 120 ? 26.143 5.461 -37.086 1.00 90.50 120 TRP A O 1
ATOM 964 N N . ALA A 1 121 ? 24.417 6.236 -35.877 1.00 89.12 121 ALA A N 1
ATOM 965 C CA . ALA A 1 121 ? 24.433 7.571 -36.473 1.00 89.12 121 ALA A CA 1
ATOM 966 C C . ALA A 1 121 ? 25.792 8.266 -36.286 1.00 89.12 121 ALA A C 1
ATOM 968 O O . ALA A 1 121 ? 26.334 8.833 -37.235 1.00 89.12 121 ALA A O 1
ATOM 969 N N . ALA A 1 122 ? 26.385 8.169 -35.092 1.00 90.56 122 ALA A N 1
ATOM 970 C CA . ALA A 1 122 ? 27.711 8.715 -34.819 1.00 90.56 122 ALA A CA 1
ATOM 971 C C . ALA A 1 122 ? 28.806 8.021 -35.648 1.00 90.56 122 ALA A C 1
ATOM 973 O O . ALA A 1 122 ? 29.678 8.686 -36.207 1.00 90.56 122 ALA A O 1
ATOM 974 N N . THR A 1 123 ? 28.740 6.693 -35.773 1.00 90.12 123 THR A N 1
ATOM 975 C CA . THR A 1 123 ? 29.701 5.901 -36.557 1.00 90.12 123 THR A CA 1
ATOM 976 C C .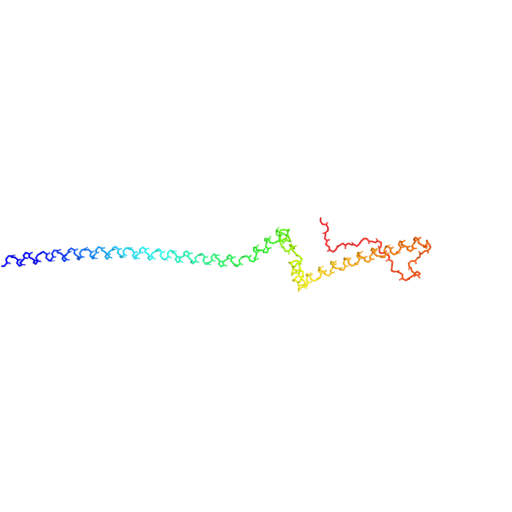 THR A 1 123 ? 29.638 6.263 -38.039 1.00 90.12 123 THR A C 1
ATOM 978 O O . THR A 1 123 ? 30.666 6.574 -38.641 1.00 90.12 123 THR A O 1
ATOM 981 N N . HIS A 1 124 ? 28.432 6.292 -38.612 1.00 89.06 124 HIS A N 1
ATOM 982 C CA . HIS A 1 124 ? 28.205 6.682 -40.005 1.00 89.06 124 HIS A CA 1
ATOM 983 C C . HIS A 1 124 ? 28.691 8.108 -40.267 1.00 89.06 124 HIS A C 1
ATOM 985 O O . HIS A 1 124 ? 29.384 8.344 -41.251 1.00 89.06 124 HIS A O 1
ATOM 991 N N . HIS A 1 125 ? 28.416 9.050 -39.360 1.00 91.00 125 HIS A N 1
ATOM 992 C CA . HIS A 1 125 ? 28.881 10.431 -39.495 1.00 91.00 125 HIS A CA 1
ATOM 993 C C . HIS A 1 125 ? 30.416 10.543 -39.524 1.00 91.00 125 HIS A C 1
ATOM 995 O O . HIS A 1 125 ? 30.977 11.264 -40.354 1.00 91.00 125 HIS A O 1
ATOM 1001 N N . VAL A 1 126 ? 31.113 9.809 -38.650 1.00 92.31 126 VAL A N 1
ATOM 1002 C CA . VAL A 1 126 ? 32.586 9.790 -38.620 1.00 92.31 126 VAL A CA 1
ATOM 1003 C C . VAL A 1 126 ? 33.163 9.189 -39.903 1.00 92.31 126 VAL A C 1
ATOM 1005 O O . VAL A 1 126 ? 34.173 9.690 -40.400 1.00 92.31 126 VAL A O 1
ATOM 1008 N N . LEU A 1 127 ? 32.541 8.138 -40.441 1.00 90.69 127 LEU A N 1
ATOM 1009 C CA . LEU A 1 127 ? 32.991 7.484 -41.670 1.00 90.69 127 LEU A CA 1
ATOM 1010 C C . LEU A 1 127 ? 32.766 8.370 -42.894 1.00 90.69 127 LEU A C 1
ATOM 1012 O O . LEU A 1 127 ? 33.729 8.617 -43.609 1.00 90.69 127 LEU A O 1
ATOM 1016 N N . LEU A 1 128 ? 31.579 8.963 -43.045 1.00 90.38 128 LEU A N 1
ATOM 1017 C CA . LEU A 1 128 ? 31.284 9.940 -44.103 1.00 90.38 128 LEU A CA 1
ATOM 1018 C C . LEU A 1 128 ? 32.239 11.142 -44.089 1.00 90.38 128 LEU A C 1
ATOM 1020 O O . LEU A 1 128 ? 32.609 11.670 -45.132 1.00 90.38 128 LEU A O 1
ATOM 1024 N N . THR A 1 129 ? 32.660 11.586 -42.901 1.00 92.38 129 THR A N 1
ATOM 1025 C CA . THR A 1 129 ? 33.619 12.697 -42.772 1.00 92.38 129 THR A CA 1
ATOM 1026 C C . THR A 1 129 ? 35.017 12.316 -43.271 1.00 92.38 129 THR A C 1
ATOM 1028 O O . THR A 1 129 ? 35.763 13.173 -43.742 1.00 92.38 129 THR A O 1
ATOM 1031 N N . ARG A 1 130 ? 35.404 11.044 -43.130 1.00 91.31 130 ARG A N 1
ATOM 1032 C CA . ARG A 1 130 ? 36.729 10.538 -43.520 1.00 91.31 130 ARG A CA 1
ATOM 1033 C C . ARG A 1 130 ? 36.772 10.047 -44.963 1.00 91.31 130 ARG A C 1
ATOM 1035 O O . ARG A 1 130 ? 37.812 10.178 -45.601 1.00 91.31 130 ARG A O 1
ATOM 1042 N N . ASP A 1 131 ? 35.668 9.493 -45.436 1.00 90.56 131 ASP A N 1
ATOM 1043 C CA . ASP A 1 131 ? 35.477 8.956 -46.773 1.00 90.56 131 ASP A CA 1
ATOM 1044 C C . ASP A 1 131 ? 34.106 9.418 -47.299 1.00 90.56 131 ASP A C 1
ATOM 1046 O O . ASP A 1 131 ? 33.079 8.854 -46.918 1.00 90.56 131 ASP A O 1
ATOM 1050 N N . PRO A 1 132 ? 34.058 10.471 -48.137 1.00 88.88 132 PRO A N 1
ATOM 1051 C CA . PRO A 1 132 ? 32.804 10.995 -48.677 1.00 88.88 132 PRO A CA 1
ATOM 1052 C C . PRO A 1 132 ? 32.045 10.014 -49.577 1.00 88.88 132 PRO A C 1
ATOM 1054 O O . PRO A 1 132 ? 30.836 10.167 -49.734 1.00 88.88 132 PRO A O 1
ATOM 1057 N N . ASP A 1 133 ? 32.737 9.024 -50.149 1.00 89.94 133 ASP A N 1
ATOM 1058 C CA . ASP A 1 133 ? 32.139 7.981 -50.985 1.00 89.94 133 ASP A CA 1
ATOM 1059 C C . ASP A 1 133 ? 31.726 6.753 -50.151 1.00 89.94 133 ASP A C 1
ATOM 1061 O O . ASP A 1 133 ? 31.372 5.716 -50.709 1.00 89.94 133 ASP A O 1
ATOM 1065 N N . PHE A 1 134 ? 31.758 6.851 -48.815 1.00 87.12 134 PHE A N 1
ATOM 1066 C CA . PHE A 1 134 ? 31.347 5.788 -47.902 1.00 87.12 134 PHE A CA 1
ATOM 1067 C C . PHE A 1 134 ? 29.888 5.373 -48.126 1.00 87.12 134 PHE A C 1
ATOM 1069 O O . PHE A 1 134 ? 28.968 6.193 -48.103 1.00 87.12 134 PHE A O 1
ATOM 1076 N N . PHE A 1 135 ? 29.677 4.061 -48.230 1.00 84.94 135 PHE A N 1
ATOM 1077 C CA . PHE A 1 135 ? 28.364 3.427 -48.203 1.00 84.94 135 PHE A CA 1
ATOM 1078 C C . PHE A 1 135 ? 28.348 2.315 -47.138 1.00 84.94 135 PHE A C 1
ATOM 1080 O O . PHE A 1 135 ? 29.268 1.488 -47.110 1.00 84.94 135 PHE A O 1
ATOM 1087 N N . PRO A 1 136 ? 27.338 2.273 -46.249 1.00 84.81 136 PRO A N 1
ATOM 1088 C CA . PRO A 1 136 ? 27.300 1.352 -45.107 1.00 84.81 136 PRO A CA 1
ATOM 1089 C C . PRO A 1 136 ? 27.452 -0.125 -45.481 1.00 84.81 136 PRO A C 1
ATOM 1091 O O . PRO A 1 136 ? 28.124 -0.882 -44.780 1.00 84.81 136 PRO A O 1
ATOM 1094 N N . GLU A 1 137 ? 26.880 -0.522 -46.616 1.00 85.81 137 GLU A N 1
ATOM 1095 C CA . GLU A 1 137 ? 26.858 -1.899 -47.102 1.00 85.81 137 GLU A CA 1
ATOM 1096 C C . GLU A 1 137 ? 28.252 -2.412 -47.492 1.00 85.81 137 GLU A C 1
ATOM 1098 O O . GLU A 1 137 ? 28.494 -3.610 -47.393 1.00 85.81 137 GLU A O 1
ATOM 1103 N N . ALA A 1 138 ? 29.197 -1.540 -47.881 1.00 85.75 138 ALA A N 1
ATOM 1104 C CA . ALA A 1 138 ? 30.586 -1.952 -48.157 1.00 85.75 138 ALA A CA 1
ATOM 1105 C C . ALA A 1 138 ? 31.306 -2.473 -46.912 1.00 85.75 138 ALA A C 1
ATOM 1107 O O . ALA A 1 138 ? 32.279 -3.219 -47.019 1.00 85.75 138 ALA A O 1
ATOM 1108 N N . TYR A 1 139 ? 30.861 -2.013 -45.746 1.00 83.12 139 TYR A N 1
ATOM 1109 C CA . TYR A 1 139 ? 31.483 -2.260 -44.454 1.00 83.12 139 TYR A CA 1
ATOM 1110 C C . TYR A 1 139 ? 30.641 -3.203 -43.588 1.00 83.12 139 TYR A C 1
ATOM 1112 O O . TYR A 1 139 ? 30.918 -3.327 -42.395 1.00 83.12 139 TYR A O 1
ATOM 1120 N N . ASP A 1 140 ? 29.607 -3.828 -44.169 1.00 86.56 140 ASP A N 1
ATOM 1121 C CA . ASP A 1 140 ? 28.612 -4.643 -43.463 1.00 86.56 140 ASP A CA 1
ATOM 1122 C C . ASP A 1 140 ? 27.999 -3.913 -42.247 1.00 86.56 140 ASP A C 1
ATOM 1124 O O . ASP A 1 140 ? 27.635 -4.526 -41.239 1.00 86.56 140 ASP A O 1
ATOM 1128 N N . LEU A 1 141 ? 27.901 -2.578 -42.315 1.00 87.06 141 LEU A N 1
ATOM 1129 C CA . LEU A 1 141 ? 27.350 -1.775 -41.231 1.00 87.06 141 LEU A CA 1
ATOM 1130 C C . LEU A 1 141 ? 25.821 -1.768 -41.291 1.00 87.06 141 LEU A C 1
ATOM 1132 O O . LEU A 1 141 ? 25.244 -1.621 -42.370 1.00 87.06 141 LEU A O 1
ATOM 1136 N N . PRO A 1 142 ? 25.140 -1.865 -40.134 1.00 85.69 142 PRO A N 1
ATOM 1137 C CA . PRO A 1 142 ? 23.695 -1.741 -40.100 1.00 85.69 142 PRO A CA 1
ATOM 1138 C C . PRO A 1 142 ? 23.273 -0.338 -40.570 1.00 85.69 142 PRO A C 1
ATOM 1140 O O . PRO A 1 142 ? 23.923 0.656 -40.209 1.00 85.69 142 PRO A O 1
ATOM 1143 N N . PRO A 1 143 ? 22.185 -0.231 -41.355 1.00 84.19 143 PRO A N 1
ATOM 1144 C CA . PRO A 1 143 ? 21.635 1.060 -41.733 1.00 84.19 143 PRO A CA 1
ATOM 1145 C C . PRO A 1 143 ? 21.092 1.774 -40.493 1.00 84.19 143 PRO A C 1
ATOM 1147 O O . PRO A 1 143 ? 20.511 1.152 -39.600 1.00 84.19 143 PRO A O 1
ATOM 1150 N N . VAL A 1 144 ? 21.263 3.095 -40.440 1.00 85.31 144 VAL A N 1
ATOM 1151 C CA . VAL A 1 144 ? 20.672 3.915 -39.378 1.00 85.31 144 VAL A CA 1
ATOM 1152 C C . VAL A 1 144 ? 19.173 4.043 -39.661 1.00 85.31 144 VAL A C 1
ATOM 1154 O O . VAL A 1 144 ? 18.818 4.538 -40.729 1.00 85.31 144 VAL A O 1
ATOM 1157 N N . PRO A 1 145 ? 18.280 3.631 -38.742 1.00 82.31 145 PRO A N 1
ATOM 1158 C CA . PRO A 1 145 ? 16.846 3.813 -38.937 1.00 82.31 145 PRO A CA 1
ATOM 1159 C C . PRO A 1 145 ? 16.504 5.296 -39.119 1.00 82.31 145 PRO A C 1
ATOM 1161 O O . PRO A 1 145 ? 16.854 6.111 -38.262 1.00 82.31 145 PRO A O 1
ATOM 1164 N N . GLU A 1 146 ? 15.811 5.650 -40.202 1.00 74.81 146 GLU A N 1
ATOM 1165 C CA . GLU A 1 146 ? 15.394 7.036 -40.460 1.00 74.81 146 GLU A CA 1
ATOM 1166 C C . GLU A 1 146 ? 14.343 7.482 -39.433 1.00 74.81 146 GLU A C 1
ATOM 1168 O O . GLU A 1 146 ? 14.518 8.499 -38.756 1.00 74.81 146 GLU A O 1
ATOM 1173 N N . ASP A 1 147 ? 13.325 6.647 -39.212 1.00 82.38 147 ASP A N 1
ATOM 1174 C CA . ASP A 1 147 ? 12.207 6.938 -38.314 1.00 82.38 147 ASP A CA 1
ATOM 1175 C C . ASP A 1 147 ? 12.635 7.090 -36.850 1.00 82.38 147 ASP A C 1
ATOM 1177 O O . ASP A 1 147 ? 13.481 6.355 -36.320 1.00 82.38 147 ASP A O 1
ATOM 1181 N N . GLU A 1 148 ? 12.037 8.066 -36.167 1.00 80.56 148 GLU A N 1
ATOM 1182 C CA . GLU A 1 148 ? 12.180 8.225 -34.724 1.00 80.56 148 GLU A CA 1
ATOM 1183 C C . GLU A 1 148 ? 11.497 7.062 -33.995 1.00 80.56 148 GLU A C 1
ATOM 1185 O O . GLU A 1 148 ? 10.368 6.677 -34.301 1.00 80.56 148 GLU A O 1
ATOM 1190 N N . LEU A 1 149 ? 12.203 6.473 -33.028 1.00 82.44 149 LEU A N 1
ATOM 1191 C CA . LEU A 1 149 ? 11.651 5.382 -32.237 1.00 82.44 149 LEU A CA 1
ATOM 1192 C C . LEU A 1 149 ? 10.567 5.948 -31.322 1.00 82.44 149 LEU A C 1
ATOM 1194 O O . LEU A 1 149 ? 10.840 6.809 -30.489 1.00 82.44 149 LEU A O 1
ATOM 1198 N N . ALA A 1 150 ? 9.343 5.441 -31.450 1.00 84.81 150 ALA A N 1
ATOM 1199 C CA . ALA A 1 150 ? 8.253 5.835 -30.572 1.00 84.81 150 ALA A CA 1
ATOM 1200 C C . ALA A 1 150 ? 8.443 5.223 -29.168 1.00 84.81 150 ALA A C 1
ATOM 1202 O O . ALA A 1 150 ? 8.691 4.014 -29.058 1.00 84.81 150 ALA A O 1
ATOM 1203 N N . PRO A 1 151 ? 8.307 6.012 -28.086 1.00 85.81 151 PRO A N 1
ATOM 1204 C CA . PRO A 1 151 ? 8.372 5.479 -26.734 1.00 85.81 151 PRO A CA 1
ATOM 1205 C C . PRO A 1 151 ? 7.190 4.536 -26.462 1.00 85.81 151 PRO A C 1
ATOM 1207 O O . PRO A 1 151 ? 6.083 4.756 -26.957 1.00 85.81 151 PRO A O 1
ATOM 1210 N N . PRO A 1 152 ? 7.379 3.499 -25.626 1.00 86.12 152 PRO A N 1
ATOM 1211 C CA . PRO A 1 152 ? 6.321 2.544 -25.293 1.00 86.12 152 PRO A CA 1
ATOM 1212 C C . PRO A 1 152 ? 5.266 3.113 -24.325 1.00 86.12 152 PRO A C 1
ATOM 1214 O O . PRO A 1 152 ? 4.357 2.393 -23.916 1.00 86.12 152 PRO A O 1
ATOM 1217 N N . PHE A 1 153 ? 5.392 4.382 -23.934 1.00 80.31 153 PHE A N 1
ATOM 1218 C CA . PHE A 1 153 ? 4.485 5.100 -23.045 1.00 80.31 153 PHE A CA 1
ATOM 1219 C C . PHE A 1 153 ? 4.172 6.489 -23.621 1.00 80.31 153 PHE A C 1
ATOM 1221 O O . PHE A 1 153 ? 5.014 7.065 -24.314 1.00 80.31 153 PHE A O 1
ATOM 1228 N N . PRO A 1 154 ? 2.974 7.038 -23.350 1.00 75.19 154 PRO A N 1
ATOM 1229 C CA . PRO A 1 154 ? 2.618 8.379 -23.789 1.00 75.19 154 PRO A CA 1
ATOM 1230 C C . PRO A 1 154 ? 3.522 9.417 -23.119 1.00 75.19 154 PRO A C 1
ATOM 1232 O O . PRO A 1 154 ? 3.742 9.374 -21.909 1.00 75.19 154 PRO A O 1
ATOM 1235 N N . LEU A 1 155 ? 4.030 10.354 -23.915 1.00 65.50 155 LEU A N 1
ATOM 1236 C CA . LEU A 1 155 ? 4.707 11.550 -23.427 1.00 65.50 155 LEU A CA 1
ATOM 1237 C C . LEU A 1 155 ? 3.623 12.605 -23.176 1.00 65.50 155 LEU A C 1
ATOM 1239 O O . LEU A 1 155 ? 3.158 13.244 -24.117 1.00 65.50 155 LEU A O 1
ATOM 1243 N N . SER A 1 156 ? 3.136 12.675 -21.938 1.00 56.12 156 SER A N 1
ATOM 1244 C CA . SER A 1 156 ? 2.204 13.710 -21.464 1.00 56.12 156 SER A CA 1
ATOM 1245 C C . SER A 1 156 ? 2.921 15.011 -21.144 1.00 56.12 156 SER A C 1
ATOM 1247 O O . SER A 1 156 ? 3.996 14.907 -20.509 1.00 56.12 156 SER A O 1
#